Protein AF-A0AAW4XEY6-F1 (afdb_monomer_lite)

Foldseek 3Di:
DDPVVLCVVCVVVVHDSLCVQQPPPQADWDDLDVPDIDGSNVSSCVVLLVDPDPVQLCDPPRPSVLVVLVVVLVVLVVVLVVLVVVLVVLVVQLVVCVVVVPVVSNVVSVVVNVVSVVVSLVSLVVSQVSQVVCVVVVDDHDHDPDDD

pLDDT: mean 87.45, std 12.13, range [38.84, 97.94]

Secondary structure (DSSP, 8-state):
--HHHHHHHHHHTTS-HHHHHSTTTTT-EEEEETTEEEEHHHHHHHHTT--S-HHHHT-TTSTTHHHHHHHHHHHHHHHHHHHHHHHHHHHHHHHHHHHHT-HHHHHHHHHHHHHHHHHHHHHHHHHHHHHHHHHHTT----PPPPP-

Sequence (148 aa):
MDIAELLIIAEALEVTPVELLFPGLPDGEVEYLPGKTTSAWDALKRATGEISSPLQASDPDSPGFYLLVMRQLDELTHKAEELRGRLGQVNLRIDEARAAGDDSAIEAKQREKQRLSAELDQVDSYANTLRVSLASAGFTVRLLKARP

Radius of gyration: 23.26 Å; chains: 1; bounding box: 57×36×62 Å

Organism: Rhodococcus rhodochrous (NCBI:txid1829)

Structure (mmCIF, N/CA/C/O backbone):
data_AF-A0AAW4XEY6-F1
#
_entry.id   AF-A0AAW4XEY6-F1
#
loop_
_atom_site.group_PDB
_atom_site.id
_atom_site.type_symbol
_atom_site.label_atom_id
_atom_site.label_alt_id
_atom_site.label_comp_id
_atom_site.label_asym_id
_atom_site.label_entity_id
_atom_site.label_seq_id
_atom_site.pdbx_PDB_ins_code
_atom_site.Cartn_x
_atom_site.Cartn_y
_atom_site.Cartn_z
_atom_site.occupancy
_atom_site.B_iso_or_equiv
_atom_site.auth_seq_id
_atom_site.auth_comp_id
_atom_site.auth_asym_id
_atom_site.auth_atom_id
_atom_site.pdbx_PDB_model_num
ATOM 1 N N . MET A 1 1 ? 10.816 2.003 -28.271 1.00 79.44 1 MET A N 1
ATOM 2 C CA . MET A 1 1 ? 9.737 1.154 -27.756 1.00 79.44 1 MET A CA 1
ATOM 3 C C . MET A 1 1 ? 8.943 1.960 -26.760 1.00 79.44 1 MET A C 1
ATOM 5 O O . MET A 1 1 ? 9.545 2.540 -25.858 1.00 79.44 1 MET A O 1
ATOM 9 N N . ASP A 1 2 ? 7.638 2.053 -26.963 1.00 93.69 2 ASP A N 1
ATOM 10 C CA . ASP A 1 2 ? 6.726 2.616 -25.969 1.00 93.69 2 ASP A CA 1
ATOM 11 C C . ASP A 1 2 ? 6.035 1.499 -25.159 1.00 93.69 2 ASP A C 1
ATOM 13 O O . ASP A 1 2 ? 6.217 0.309 -25.425 1.00 93.69 2 ASP A O 1
ATOM 17 N N . ILE A 1 3 ? 5.284 1.878 -24.119 1.00 94.50 3 ILE A N 1
ATOM 18 C CA . ILE A 1 3 ? 4.605 0.908 -23.245 1.00 94.50 3 ILE A CA 1
ATOM 19 C C . ILE A 1 3 ? 3.501 0.162 -24.005 1.00 94.50 3 ILE A C 1
ATOM 21 O O . ILE A 1 3 ? 3.305 -1.025 -23.772 1.00 94.50 3 ILE A O 1
ATOM 25 N N . ALA A 1 4 ? 2.781 0.826 -24.911 1.00 96.56 4 ALA A N 1
ATOM 26 C CA . ALA A 1 4 ? 1.687 0.193 -25.642 1.00 96.56 4 ALA A CA 1
ATOM 27 C C . ALA A 1 4 ? 2.218 -0.883 -26.598 1.00 96.56 4 ALA A C 1
ATOM 29 O O . ALA A 1 4 ? 1.685 -1.987 -26.643 1.00 96.56 4 ALA A O 1
ATOM 30 N N . GLU A 1 5 ? 3.305 -0.585 -27.300 1.00 96.69 5 GLU A N 1
ATOM 31 C CA . GLU A 1 5 ? 4.028 -1.498 -28.175 1.00 96.69 5 GLU A CA 1
ATOM 32 C C . GLU A 1 5 ? 4.542 -2.718 -27.401 1.00 96.69 5 GLU A C 1
ATOM 34 O O . GLU A 1 5 ? 4.311 -3.844 -27.834 1.00 96.69 5 GLU A O 1
ATOM 39 N N . LEU A 1 6 ? 5.143 -2.519 -26.220 1.00 95.69 6 LEU A N 1
ATOM 40 C CA . LEU A 1 6 ? 5.566 -3.626 -25.353 1.00 95.69 6 LEU A CA 1
ATOM 41 C C . LEU A 1 6 ? 4.394 -4.553 -25.001 1.00 95.69 6 LEU A C 1
ATOM 43 O O . LEU A 1 6 ? 4.523 -5.771 -25.103 1.00 95.69 6 LEU A O 1
ATOM 47 N N . LEU A 1 7 ? 3.260 -3.982 -24.581 1.00 96.81 7 LEU A N 1
ATOM 48 C CA . LEU A 1 7 ? 2.081 -4.758 -24.192 1.00 96.81 7 LEU A CA 1
ATOM 49 C C . LEU A 1 7 ? 1.490 -5.528 -25.381 1.00 96.81 7 LEU A C 1
ATOM 51 O O . LEU A 1 7 ? 1.130 -6.691 -25.232 1.00 96.81 7 LEU A O 1
ATOM 55 N N . ILE A 1 8 ? 1.429 -4.904 -26.561 1.00 97.44 8 ILE A N 1
ATOM 56 C CA . ILE A 1 8 ? 0.934 -5.538 -27.792 1.00 97.44 8 ILE A CA 1
ATOM 57 C C . ILE A 1 8 ? 1.844 -6.693 -28.215 1.00 97.44 8 ILE A C 1
ATOM 59 O O . ILE A 1 8 ? 1.346 -7.752 -28.588 1.00 97.44 8 ILE A O 1
ATOM 63 N N . ILE A 1 9 ? 3.166 -6.508 -28.158 1.00 97.25 9 ILE A N 1
ATOM 64 C CA . ILE A 1 9 ? 4.122 -7.564 -28.509 1.00 97.25 9 ILE A CA 1
ATOM 65 C C . ILE A 1 9 ? 4.029 -8.720 -27.510 1.00 97.25 9 ILE A C 1
ATOM 67 O O . ILE A 1 9 ? 4.020 -9.871 -27.933 1.00 97.25 9 ILE A O 1
ATOM 71 N N . ALA A 1 10 ? 3.928 -8.433 -26.209 1.00 97.12 10 ALA A N 1
ATOM 72 C CA . ALA A 1 10 ? 3.781 -9.464 -25.184 1.00 97.12 10 ALA A CA 1
ATOM 73 C C . ALA A 1 10 ? 2.529 -10.322 -25.426 1.00 97.12 10 ALA A C 1
ATOM 75 O O . ALA A 1 10 ? 2.625 -11.547 -25.461 1.00 97.12 10 ALA A O 1
ATOM 76 N N . GLU A 1 11 ? 1.392 -9.675 -25.703 1.00 97.69 11 GLU A N 1
ATOM 77 C CA . GLU A 1 11 ? 0.137 -10.354 -26.041 1.00 97.69 11 GLU A CA 1
ATOM 78 C C . GLU A 1 11 ? 0.269 -11.193 -27.322 1.00 97.69 11 GLU A C 1
ATOM 80 O O . GLU A 1 11 ? -0.118 -12.357 -27.345 1.00 97.69 11 GLU A O 1
ATOM 85 N N . ALA A 1 12 ? 0.873 -10.637 -28.379 1.00 97.94 12 ALA A N 1
ATOM 86 C CA . ALA A 1 12 ? 1.082 -11.342 -29.646 1.00 97.94 12 ALA A CA 1
ATOM 87 C C . ALA A 1 12 ? 2.005 -12.567 -29.521 1.00 97.94 12 ALA A C 1
ATOM 89 O O . ALA A 1 12 ? 1.927 -13.479 -30.344 1.00 97.94 12 ALA A O 1
ATOM 90 N N . LEU A 1 13 ? 2.886 -12.576 -28.521 1.00 96.94 13 LEU A N 1
ATOM 91 C CA . LEU A 1 13 ? 3.791 -13.681 -28.214 1.00 96.94 13 LEU A CA 1
ATOM 92 C C . LEU A 1 13 ? 3.238 -14.633 -27.142 1.00 96.94 13 LEU A C 1
ATOM 94 O O . LEU A 1 13 ? 3.931 -15.584 -26.789 1.00 96.94 13 LEU A O 1
ATOM 98 N N . GLU A 1 14 ? 2.025 -14.396 -26.632 1.00 96.69 14 GLU A N 1
ATOM 99 C CA . GLU A 1 14 ? 1.407 -15.158 -25.536 1.00 96.69 14 GLU A CA 1
ATOM 100 C C . GLU A 1 14 ? 2.297 -15.240 -24.276 1.00 96.69 14 GLU A C 1
ATOM 102 O O . GLU A 1 14 ? 2.311 -16.240 -23.555 1.00 96.69 14 GLU A O 1
ATOM 107 N N . VAL A 1 15 ? 3.047 -14.171 -23.986 1.00 96.69 15 VAL A N 1
ATOM 108 C CA . VAL A 1 15 ? 3.896 -14.052 -22.790 1.00 96.69 15 VAL A CA 1
ATOM 109 C C . VAL A 1 15 ? 3.510 -12.838 -21.957 1.00 96.69 15 VAL A C 1
ATOM 111 O O . VAL A 1 15 ? 2.894 -11.886 -22.431 1.00 96.69 15 VAL A O 1
ATOM 114 N N . THR A 1 16 ? 3.907 -12.831 -20.685 1.00 95.25 16 THR A N 1
ATOM 115 C CA . THR A 1 16 ? 3.733 -11.629 -19.863 1.00 95.25 16 THR A CA 1
ATOM 116 C C . THR A 1 16 ? 4.713 -10.531 -20.303 1.00 95.25 16 THR A C 1
ATOM 118 O O . THR A 1 16 ? 5.836 -10.845 -20.706 1.00 95.25 16 THR A O 1
ATOM 121 N N . PRO A 1 17 ? 4.365 -9.237 -20.166 1.00 94.88 17 PRO A N 1
ATOM 122 C CA . PRO A 1 17 ? 5.300 -8.142 -20.448 1.00 94.88 17 PRO A CA 1
ATOM 123 C C . PRO A 1 17 ? 6.600 -8.238 -19.640 1.00 94.88 17 PRO A C 1
ATOM 125 O O . PRO A 1 17 ? 7.653 -7.806 -20.097 1.00 94.88 17 PRO A O 1
ATOM 128 N N . VAL A 1 18 ? 6.526 -8.822 -18.442 1.00 93.94 18 VAL A N 1
ATOM 129 C CA . VAL A 1 18 ? 7.676 -9.057 -17.566 1.00 93.94 18 VAL A CA 1
ATOM 130 C C . VAL A 1 18 ? 8.612 -10.116 -18.147 1.00 93.9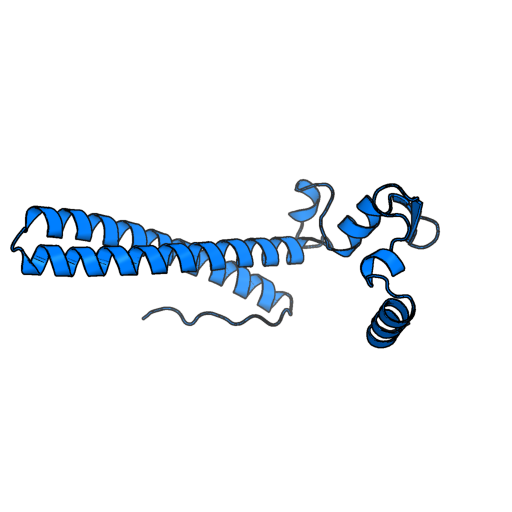4 18 VAL A C 1
ATOM 132 O O . VAL A 1 18 ? 9.809 -9.863 -18.224 1.00 93.94 18 VAL A O 1
ATOM 135 N N . GLU A 1 19 ? 8.084 -11.253 -18.606 1.00 93.69 19 GLU A N 1
ATOM 136 C CA . GLU A 1 19 ? 8.885 -12.302 -19.258 1.00 93.69 19 GLU A CA 1
ATOM 137 C C . GLU A 1 19 ? 9.519 -11.793 -20.562 1.00 93.69 19 GLU A C 1
ATOM 139 O O . GLU A 1 19 ? 10.651 -12.135 -20.884 1.00 93.69 19 GLU A O 1
ATOM 144 N N . LEU A 1 20 ? 8.817 -10.920 -21.293 1.00 93.25 20 LEU A N 1
ATOM 145 C CA . LEU A 1 20 ? 9.343 -10.308 -22.514 1.00 93.25 20 LEU A CA 1
ATOM 146 C C . LEU A 1 20 ? 10.527 -9.362 -22.242 1.00 93.25 20 LEU A C 1
ATOM 148 O O . LEU A 1 20 ? 11.457 -9.296 -23.042 1.00 93.25 20 LEU A O 1
ATOM 152 N N . LEU A 1 21 ? 10.494 -8.624 -21.128 1.00 92.75 21 LEU A N 1
ATOM 153 C CA . LEU A 1 21 ? 11.577 -7.723 -20.719 1.00 92.75 21 LEU A CA 1
ATOM 154 C C . LEU A 1 21 ? 12.746 -8.456 -20.049 1.00 92.75 21 LEU A C 1
ATOM 156 O O . LEU A 1 21 ? 13.895 -8.046 -20.209 1.00 92.75 21 LEU A O 1
ATOM 160 N N . PHE A 1 22 ? 12.461 -9.517 -19.297 1.00 94.56 22 PHE A N 1
ATOM 161 C CA . PHE A 1 22 ? 13.436 -10.280 -18.520 1.00 94.56 22 PHE A CA 1
ATOM 162 C C . PHE A 1 22 ? 13.308 -11.771 -18.860 1.00 94.56 22 PHE A C 1
ATOM 164 O O . PHE A 1 22 ? 12.743 -12.528 -18.076 1.00 94.56 22 PHE A O 1
ATOM 171 N N . PRO A 1 23 ? 13.791 -12.208 -20.033 1.00 93.38 23 PRO A N 1
ATOM 172 C CA . PRO A 1 23 ? 13.591 -13.578 -20.485 1.00 93.38 23 PRO A CA 1
ATOM 173 C C . PRO A 1 23 ? 14.327 -14.593 -19.608 1.00 93.38 23 PRO A C 1
ATOM 175 O O . PRO A 1 23 ? 15.461 -14.366 -19.180 1.00 93.38 23 PRO A O 1
ATOM 178 N N . GLY A 1 24 ? 13.703 -15.757 -19.408 1.00 92.56 24 GLY A N 1
ATOM 179 C CA . GLY A 1 24 ? 14.317 -16.873 -18.692 1.00 92.56 24 GLY A CA 1
ATOM 180 C C . GLY A 1 24 ? 14.222 -16.744 -17.175 1.00 92.56 24 GLY A C 1
ATOM 181 O O . GLY A 1 24 ? 15.092 -17.250 -16.467 1.00 92.56 24 GLY A O 1
ATOM 182 N N . LEU A 1 25 ? 13.190 -16.072 -16.661 1.00 92.12 25 LEU A N 1
ATOM 183 C CA . LEU A 1 25 ? 12.959 -15.993 -15.222 1.00 92.12 25 LEU A CA 1
ATOM 184 C C . LEU A 1 25 ? 12.871 -17.395 -14.578 1.00 92.12 25 LEU A C 1
ATOM 186 O O . LEU A 1 25 ? 12.301 -18.317 -15.165 1.00 92.12 25 LEU A O 1
ATOM 190 N N . PRO A 1 26 ? 13.367 -17.561 -13.336 1.00 90.75 26 PRO A N 1
ATOM 191 C CA . PRO A 1 26 ? 14.106 -16.566 -12.553 1.00 90.75 26 PRO A CA 1
ATOM 192 C C . PRO A 1 26 ? 15.620 -16.535 -12.853 1.00 90.75 26 PRO A C 1
ATOM 194 O O . PRO A 1 26 ? 16.275 -15.544 -12.531 1.00 90.75 26 PRO A O 1
ATOM 197 N N . ASP A 1 27 ? 16.171 -17.593 -13.452 1.00 94.44 27 ASP A N 1
ATOM 198 C CA . ASP A 1 27 ? 17.613 -17.893 -13.421 1.00 94.44 27 ASP A CA 1
ATOM 199 C C . ASP A 1 27 ? 18.405 -17.434 -14.659 1.00 94.44 27 ASP A C 1
ATOM 201 O O . ASP A 1 27 ? 19.632 -17.518 -14.673 1.00 94.44 27 ASP A O 1
ATOM 205 N N . GLY A 1 28 ? 17.731 -16.986 -15.718 1.00 93.88 28 GLY A N 1
ATOM 206 C CA . GLY A 1 28 ? 18.358 -16.506 -16.949 1.00 93.88 28 GLY A CA 1
ATOM 207 C C . GLY A 1 28 ? 19.231 -15.274 -16.712 1.00 93.88 28 GLY A C 1
ATOM 208 O O . GLY A 1 28 ? 18.982 -14.500 -15.797 1.00 93.88 28 GLY A O 1
ATOM 209 N N . GLU A 1 29 ? 20.251 -15.064 -17.540 1.00 96.06 29 GLU A N 1
ATOM 210 C CA . GLU A 1 29 ? 21.085 -13.857 -17.483 1.00 96.06 29 GLU A CA 1
ATOM 211 C C . GLU A 1 29 ? 20.579 -12.822 -18.488 1.00 96.06 29 GLU A C 1
ATOM 213 O O . GLU A 1 29 ? 20.353 -13.137 -19.659 1.00 96.06 29 GLU A O 1
ATOM 218 N N . VAL A 1 30 ? 20.433 -11.575 -18.040 1.00 95.56 30 VAL A N 1
ATOM 219 C CA . VAL A 1 30 ? 19.921 -10.470 -18.857 1.00 95.56 30 VAL A CA 1
ATOM 220 C C . VAL A 1 30 ? 20.805 -9.235 -18.728 1.00 95.56 30 VAL A C 1
ATOM 222 O O . VAL A 1 30 ? 21.351 -8.933 -17.665 1.00 95.56 30 VAL A O 1
ATOM 225 N N . GLU A 1 31 ? 20.932 -8.484 -19.818 1.00 93.44 31 GLU A N 1
ATOM 226 C CA . GLU A 1 31 ? 21.542 -7.156 -19.811 1.00 93.44 31 GLU A CA 1
ATOM 227 C C . GLU A 1 31 ? 20.476 -6.114 -19.441 1.00 93.44 31 GLU A C 1
ATOM 229 O O . GLU A 1 31 ? 19.592 -5.809 -20.236 1.00 93.44 31 GLU A O 1
ATOM 234 N N . TYR A 1 32 ? 20.535 -5.572 -18.221 1.00 86.50 32 TYR A N 1
ATOM 235 C CA . TYR A 1 32 ? 19.520 -4.630 -17.716 1.00 86.50 32 TYR A CA 1
ATOM 236 C C . TYR A 1 32 ? 19.878 -3.156 -17.975 1.00 86.50 32 TYR A C 1
ATOM 238 O O . TYR A 1 32 ? 19.025 -2.275 -17.889 1.00 86.50 32 TYR A O 1
ATOM 246 N N . LEU A 1 33 ? 21.149 -2.877 -18.274 1.00 86.56 33 LEU A N 1
ATOM 247 C CA . LEU A 1 33 ? 21.680 -1.593 -18.735 1.00 86.56 33 LEU A CA 1
ATOM 248 C C . LEU A 1 33 ? 22.861 -1.869 -19.675 1.00 86.56 33 LEU A C 1
ATOM 250 O O . LEU A 1 33 ? 23.510 -2.899 -19.500 1.00 86.56 33 LEU A O 1
ATOM 254 N N . PRO A 1 34 ? 23.219 -0.944 -20.584 1.00 90.25 34 PRO A N 1
ATOM 255 C CA . PRO A 1 34 ? 24.355 -1.135 -21.484 1.00 90.25 34 PRO A CA 1
ATOM 256 C C . PRO A 1 34 ? 25.640 -1.536 -20.742 1.00 90.25 34 PRO A C 1
ATOM 258 O O . PRO A 1 34 ? 26.128 -0.806 -19.873 1.00 90.25 34 PRO A O 1
ATOM 261 N N . GLY A 1 35 ? 26.172 -2.709 -21.079 1.00 92.62 35 GLY A N 1
ATOM 262 C CA . GLY A 1 35 ? 27.358 -3.321 -20.486 1.00 92.62 35 GLY A CA 1
ATOM 263 C C . GLY A 1 35 ? 27.164 -3.910 -19.084 1.00 92.62 35 GLY A C 1
ATOM 264 O O . GLY A 1 35 ? 28.159 -4.234 -18.436 1.00 92.62 35 GLY A O 1
ATOM 265 N N . LYS A 1 36 ? 25.928 -4.026 -18.579 1.00 88.12 36 LYS A N 1
ATOM 266 C CA . LYS A 1 36 ? 25.633 -4.541 -17.232 1.00 88.12 36 LYS A CA 1
ATOM 267 C C . LYS A 1 36 ? 24.668 -5.724 -17.287 1.00 88.12 36 LYS A C 1
ATOM 269 O O . LYS A 1 36 ? 23.477 -5.550 -17.543 1.00 88.12 36 LYS A O 1
ATOM 274 N N . THR A 1 37 ? 25.179 -6.905 -16.953 1.00 93.88 37 THR A N 1
ATOM 275 C CA . THR A 1 37 ? 24.407 -8.150 -16.856 1.00 93.88 37 THR A CA 1
ATOM 276 C C . THR A 1 37 ? 24.124 -8.538 -15.407 1.00 93.88 37 THR A C 1
ATOM 278 O O . THR A 1 37 ? 24.869 -8.171 -14.493 1.00 93.88 37 THR A O 1
ATOM 281 N N . THR A 1 38 ? 23.011 -9.230 -15.183 1.00 92.69 38 THR A N 1
ATOM 282 C CA . THR A 1 38 ? 22.617 -9.822 -13.898 1.00 92.69 38 THR A CA 1
ATOM 283 C C . THR A 1 38 ? 21.553 -10.900 -14.143 1.00 92.69 38 THR A C 1
ATOM 285 O O . THR A 1 38 ? 21.082 -11.043 -15.274 1.00 92.69 38 THR A O 1
ATOM 288 N N . SER A 1 39 ? 21.137 -11.623 -13.101 1.00 94.62 39 SER A N 1
ATOM 289 C CA . SER A 1 39 ? 20.035 -12.579 -13.221 1.00 94.62 39 SER A CA 1
ATOM 290 C C . SER A 1 39 ? 18.733 -11.861 -13.604 1.00 94.62 39 SER A C 1
ATOM 292 O O . SER A 1 39 ? 18.487 -10.725 -13.188 1.00 94.62 39 SER A O 1
ATOM 294 N N . ALA A 1 40 ? 17.862 -12.519 -14.364 1.00 94.19 40 ALA A N 1
ATOM 295 C CA . ALA A 1 40 ? 16.551 -12.011 -14.752 1.00 94.19 40 ALA A CA 1
ATOM 296 C C . ALA A 1 40 ? 15.738 -11.618 -13.510 1.00 94.19 40 ALA A C 1
ATOM 298 O O . ALA A 1 40 ? 15.069 -10.584 -13.498 1.00 94.19 40 ALA A O 1
ATOM 299 N N . TRP A 1 41 ? 15.878 -12.385 -12.426 1.00 92.69 41 TRP A N 1
ATOM 300 C CA . TRP A 1 41 ? 15.269 -12.084 -11.137 1.00 92.69 41 TRP A CA 1
ATOM 301 C C . TRP A 1 41 ? 15.785 -10.790 -10.494 1.00 92.69 41 TRP A C 1
ATOM 303 O O . TRP A 1 41 ? 14.991 -9.974 -10.023 1.00 92.69 41 TRP A O 1
ATOM 313 N N . ASP A 1 42 ? 17.098 -10.559 -10.483 1.00 89.50 42 ASP A N 1
ATOM 314 C CA . ASP A 1 42 ? 17.666 -9.329 -9.921 1.00 89.50 42 ASP A CA 1
ATOM 315 C C . ASP A 1 42 ? 17.383 -8.106 -10.801 1.00 89.50 42 ASP A C 1
ATOM 317 O O . ASP A 1 42 ? 17.188 -7.002 -10.284 1.00 89.50 42 ASP A O 1
ATOM 321 N N . ALA A 1 43 ? 17.321 -8.285 -12.121 1.00 90.12 43 ALA A N 1
ATOM 322 C CA . ALA A 1 43 ? 16.907 -7.243 -13.053 1.00 90.12 43 ALA A CA 1
ATOM 323 C C . ALA A 1 43 ? 15.438 -6.851 -12.836 1.00 90.12 43 ALA A C 1
ATOM 325 O O . ALA A 1 43 ? 15.141 -5.659 -12.722 1.00 90.12 43 ALA A O 1
ATOM 326 N N . LEU A 1 44 ? 14.546 -7.838 -12.685 1.00 90.38 44 LEU A N 1
ATOM 327 C CA . LEU A 1 44 ? 13.137 -7.620 -12.365 1.00 90.38 44 LEU A CA 1
ATOM 328 C C . LEU A 1 44 ? 12.980 -6.855 -11.051 1.00 90.38 44 LEU A C 1
ATOM 330 O O . LEU A 1 44 ? 12.307 -5.828 -11.030 1.00 90.38 44 LEU A O 1
ATOM 334 N N . LYS A 1 45 ? 13.664 -7.285 -9.985 1.00 85.44 45 LYS A N 1
ATOM 335 C CA . LYS A 1 45 ? 13.654 -6.579 -8.696 1.00 85.44 45 LYS A CA 1
ATOM 336 C C . LYS A 1 45 ? 14.083 -5.121 -8.824 1.00 85.44 45 LYS A C 1
ATOM 338 O O . LYS A 1 45 ? 13.449 -4.225 -8.279 1.00 85.44 45 LYS A O 1
ATOM 343 N N . ARG A 1 46 ? 15.146 -4.846 -9.583 1.00 80.25 46 ARG A N 1
ATOM 344 C CA . ARG A 1 46 ? 15.580 -3.464 -9.843 1.00 80.25 46 ARG A CA 1
ATOM 345 C C . ARG A 1 46 ? 14.513 -2.670 -10.593 1.00 80.25 46 ARG A C 1
ATOM 347 O O . ARG A 1 46 ? 14.284 -1.515 -10.245 1.00 80.25 46 ARG A O 1
ATOM 354 N N . ALA A 1 47 ? 13.868 -3.274 -11.590 1.00 84.44 47 ALA A N 1
ATOM 355 C CA . ALA A 1 47 ? 12.828 -2.632 -12.389 1.00 84.44 47 ALA A CA 1
ATOM 356 C C . ALA A 1 47 ? 11.544 -2.351 -11.593 1.00 84.44 47 ALA A C 1
ATOM 358 O O . ALA A 1 47 ? 10.921 -1.312 -11.798 1.00 84.44 47 ALA A O 1
ATOM 359 N N . THR A 1 48 ? 11.178 -3.225 -10.652 1.00 81.69 48 THR A N 1
ATOM 360 C CA . THR A 1 48 ? 10.051 -3.021 -9.724 1.00 81.69 48 THR A CA 1
ATOM 361 C C . THR A 1 48 ? 10.414 -2.144 -8.523 1.00 81.69 48 THR A C 1
ATOM 363 O O . THR A 1 48 ? 9.553 -1.834 -7.701 1.00 81.69 48 THR A O 1
ATOM 366 N N . GLY A 1 49 ? 11.678 -1.722 -8.412 1.00 72.88 49 GLY A N 1
ATOM 367 C CA . GLY A 1 49 ? 12.204 -0.963 -7.277 1.00 72.88 49 GLY A CA 1
ATOM 368 C C . GLY A 1 49 ? 12.326 -1.763 -5.982 1.00 72.88 49 GLY A C 1
ATOM 369 O O . GLY A 1 49 ? 12.514 -1.179 -4.915 1.00 72.88 49 GLY A O 1
ATOM 370 N N . GLU A 1 50 ? 12.262 -3.091 -6.056 1.00 74.06 50 GLU A N 1
ATOM 371 C CA . GLU A 1 50 ? 12.665 -3.995 -4.987 1.00 74.06 50 GLU A CA 1
ATOM 372 C C . GLU A 1 50 ? 14.190 -3.923 -4.825 1.00 74.06 50 GLU A C 1
ATOM 374 O O . GLU A 1 50 ? 14.971 -4.641 -5.451 1.00 74.06 50 GLU A O 1
ATOM 379 N N . ILE A 1 51 ? 14.647 -2.986 -3.997 1.00 65.38 51 ILE A N 1
ATOM 380 C CA . ILE A 1 51 ? 16.077 -2.771 -3.778 1.00 65.38 51 ILE A CA 1
ATOM 381 C C . ILE A 1 51 ? 16.656 -3.962 -3.012 1.00 65.38 51 ILE A C 1
ATOM 383 O O . ILE A 1 51 ? 16.154 -4.346 -1.958 1.00 65.38 51 ILE A O 1
ATOM 387 N N . SER A 1 52 ? 17.780 -4.498 -3.490 1.00 55.03 52 SER A N 1
ATOM 388 C CA . SER A 1 52 ? 18.505 -5.606 -2.851 1.00 55.03 52 SER A CA 1
ATOM 389 C C . SER A 1 52 ? 19.065 -5.267 -1.456 1.00 55.03 52 SER A C 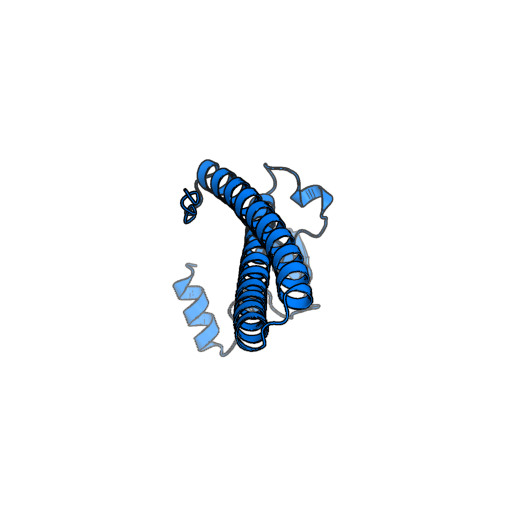1
ATOM 391 O O . SER A 1 52 ? 19.605 -6.145 -0.789 1.00 55.03 52 SER A O 1
ATOM 393 N N . SER A 1 53 ? 18.961 -4.011 -0.998 1.00 57.72 53 SER A N 1
ATOM 394 C CA . SER A 1 53 ? 19.401 -3.578 0.330 1.00 57.72 53 SER A CA 1
ATOM 395 C C . SER A 1 53 ? 18.452 -2.531 0.937 1.00 57.72 53 SER A C 1
ATOM 397 O O . SER A 1 53 ? 18.361 -1.420 0.407 1.00 57.72 53 SER A O 1
ATOM 399 N N . PRO A 1 54 ? 17.817 -2.820 2.093 1.00 52.38 54 PRO A N 1
ATOM 400 C CA . PRO A 1 54 ? 17.021 -1.850 2.853 1.00 52.38 54 PRO A CA 1
ATOM 401 C C . PRO A 1 54 ? 17.798 -0.581 3.235 1.00 52.38 54 PRO A C 1
ATOM 403 O O . PRO A 1 54 ? 17.210 0.479 3.408 1.00 52.38 54 PRO A O 1
ATOM 406 N N . LEU A 1 55 ? 19.130 -0.668 3.338 1.00 52.53 55 LEU A N 1
ATOM 407 C CA . LEU A 1 55 ? 19.992 0.463 3.693 1.00 52.53 55 LEU A CA 1
ATOM 408 C C . LEU A 1 55 ? 20.122 1.490 2.556 1.00 52.53 55 LEU A C 1
ATOM 410 O O . LEU A 1 55 ? 20.309 2.667 2.834 1.00 52.53 55 LEU A O 1
ATOM 414 N N . GLN A 1 56 ? 19.995 1.064 1.294 1.00 52.72 56 GLN A N 1
ATOM 415 C CA . GLN A 1 56 ? 20.003 1.957 0.123 1.00 52.72 56 GLN A CA 1
ATOM 416 C C . GLN A 1 56 ? 18.612 2.520 -0.199 1.00 52.72 56 GLN A C 1
ATOM 418 O O . GLN A 1 56 ? 18.505 3.492 -0.940 1.00 52.72 56 GLN A O 1
ATOM 423 N N . ALA A 1 57 ? 17.548 1.922 0.341 1.00 55.69 57 ALA A N 1
ATOM 424 C CA . ALA A 1 57 ? 16.168 2.361 0.133 1.00 55.69 57 ALA A CA 1
ATOM 425 C C . ALA A 1 57 ? 15.750 3.530 1.032 1.00 55.69 57 ALA A C 1
ATOM 427 O O . ALA A 1 57 ? 14.732 4.158 0.767 1.00 55.69 57 ALA A O 1
ATOM 428 N N . SER A 1 58 ? 16.526 3.813 2.080 1.00 61.00 58 SER A N 1
ATOM 429 C CA . SER A 1 58 ? 16.249 4.876 3.055 1.00 61.00 58 SER A CA 1
ATOM 430 C C . SER A 1 58 ? 16.830 6.240 2.667 1.00 61.00 58 SER A C 1
ATOM 432 O O . SER A 1 58 ? 16.549 7.224 3.347 1.00 61.00 58 SER A O 1
ATOM 434 N N . ASP A 1 59 ? 17.654 6.303 1.619 1.00 69.19 59 ASP A N 1
ATOM 435 C CA . ASP A 1 59 ? 18.212 7.551 1.092 1.00 69.19 59 ASP A CA 1
ATOM 436 C C . ASP A 1 59 ? 17.168 8.251 0.198 1.00 69.19 59 ASP A C 1
ATOM 438 O O . ASP A 1 59 ? 16.773 7.651 -0.802 1.00 69.19 59 ASP A O 1
ATOM 442 N N . PRO A 1 60 ? 16.716 9.483 0.514 1.00 69.81 60 PRO A N 1
ATOM 443 C CA . PRO A 1 60 ? 15.741 10.225 -0.293 1.00 69.81 60 PRO A CA 1
ATOM 444 C C . PRO A 1 60 ? 16.128 10.419 -1.765 1.00 69.81 60 PRO A C 1
ATOM 446 O O . PRO A 1 60 ? 15.241 10.579 -2.605 1.00 69.81 60 PRO A O 1
ATOM 449 N N . ASP A 1 61 ? 17.425 10.378 -2.080 1.00 72.94 61 ASP A N 1
ATOM 450 C CA . ASP A 1 61 ? 17.946 10.532 -3.441 1.00 72.94 61 ASP A CA 1
ATOM 451 C C . ASP A 1 61 ? 18.070 9.186 -4.189 1.00 72.94 61 ASP A C 1
ATOM 453 O O . ASP A 1 61 ? 18.440 9.134 -5.366 1.00 72.94 61 ASP A O 1
ATOM 457 N N . SER A 1 62 ? 17.742 8.071 -3.528 1.00 70.94 62 SER A N 1
ATOM 458 C CA . SER A 1 62 ? 17.792 6.732 -4.113 1.00 70.94 62 SER A CA 1
ATOM 459 C C . SER A 1 62 ? 16.612 6.470 -5.057 1.00 70.94 62 SER A C 1
ATOM 461 O O . SER A 1 62 ? 15.461 6.730 -4.692 1.00 70.94 62 SER A O 1
ATOM 463 N N . PRO A 1 63 ? 16.839 5.843 -6.231 1.00 64.12 63 PRO A N 1
ATOM 464 C CA . PRO A 1 63 ? 15.778 5.515 -7.188 1.00 64.12 63 PRO A CA 1
ATOM 465 C C . PRO A 1 63 ? 14.601 4.707 -6.616 1.00 64.12 63 PRO A C 1
ATOM 467 O O . PRO A 1 63 ? 13.495 4.798 -7.139 1.00 64.12 63 PRO A O 1
ATOM 470 N N . GLY A 1 64 ? 14.810 3.920 -5.553 1.00 73.38 64 GLY A N 1
ATOM 471 C CA . GLY A 1 64 ? 13.754 3.100 -4.942 1.00 73.38 64 GLY A CA 1
ATOM 472 C C . GLY A 1 64 ? 13.116 3.690 -3.679 1.00 73.38 64 GLY A C 1
ATOM 473 O O . GLY A 1 64 ? 12.203 3.073 -3.130 1.00 73.38 64 GLY A O 1
ATOM 474 N N . PHE A 1 65 ? 13.546 4.870 -3.219 1.00 79.88 65 PHE A N 1
ATOM 475 C CA . PHE A 1 65 ? 13.018 5.490 -1.998 1.00 79.88 65 PHE A CA 1
ATOM 476 C C . PHE A 1 65 ? 11.507 5.720 -2.072 1.00 79.88 65 PHE A C 1
ATOM 478 O O . PHE A 1 65 ? 10.754 5.295 -1.197 1.00 79.88 65 PHE A O 1
ATOM 485 N N . TYR A 1 66 ? 11.028 6.334 -3.153 1.00 81.38 66 TYR A N 1
ATOM 486 C CA . TYR A 1 66 ? 9.604 6.641 -3.282 1.00 81.38 66 TYR A CA 1
ATOM 487 C C . TYR A 1 66 ? 8.734 5.392 -3.442 1.00 81.38 66 TYR A C 1
ATOM 489 O O . TYR A 1 66 ? 7.608 5.382 -2.952 1.00 81.38 66 TYR A O 1
ATOM 497 N N . LEU A 1 67 ? 9.256 4.320 -4.046 1.00 82.19 67 LEU A N 1
ATOM 498 C CA . LEU A 1 67 ? 8.552 3.037 -4.121 1.00 82.19 67 LEU A CA 1
ATOM 499 C C . LEU A 1 67 ? 8.433 2.381 -2.740 1.00 82.19 67 LEU A C 1
ATOM 501 O O . LEU A 1 67 ? 7.366 1.865 -2.405 1.00 82.19 67 LEU A O 1
ATOM 505 N N . LEU A 1 68 ? 9.466 2.486 -1.897 1.00 81.88 68 LEU A N 1
ATOM 506 C CA . LEU A 1 68 ? 9.383 2.075 -0.495 1.00 81.88 68 LEU A CA 1
ATOM 507 C C . LEU A 1 68 ? 8.306 2.873 0.255 1.00 81.88 68 LEU A C 1
ATOM 509 O O . LEU A 1 68 ? 7.474 2.284 0.945 1.00 81.88 68 LEU A O 1
ATOM 513 N N . VAL A 1 69 ? 8.281 4.198 0.086 1.00 86.31 69 VAL A N 1
ATOM 514 C CA . VAL A 1 69 ? 7.272 5.068 0.714 1.00 86.31 69 VAL A CA 1
ATOM 515 C C . VAL A 1 69 ? 5.858 4.718 0.238 1.00 86.31 69 VAL A C 1
ATOM 517 O O . VAL A 1 69 ? 4.933 4.667 1.048 1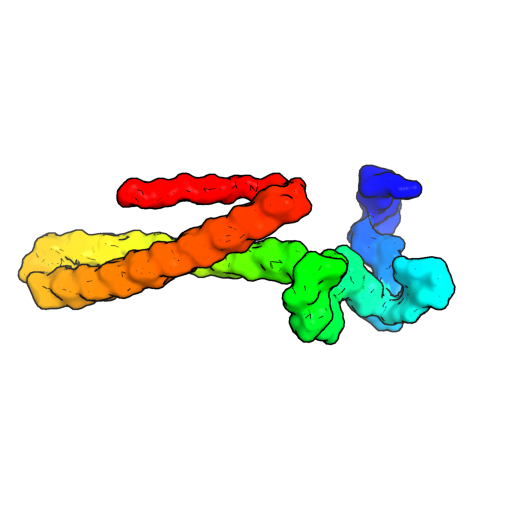.00 86.31 69 VAL A O 1
ATOM 520 N N . MET A 1 70 ? 5.669 4.442 -1.056 1.00 87.06 70 MET A N 1
ATOM 521 C CA . MET A 1 70 ? 4.378 4.018 -1.611 1.00 87.06 70 MET A CA 1
ATOM 522 C C . MET A 1 70 ? 3.925 2.666 -1.055 1.00 87.06 70 MET A C 1
ATOM 524 O O . MET A 1 70 ? 2.764 2.530 -0.678 1.00 87.06 70 MET A O 1
ATOM 528 N N . ARG A 1 71 ? 4.831 1.690 -0.942 1.00 86.31 71 ARG A N 1
ATOM 529 C CA . ARG A 1 71 ? 4.535 0.393 -0.320 1.00 86.31 71 ARG A CA 1
ATOM 530 C C . ARG A 1 71 ? 4.141 0.551 1.145 1.00 86.31 71 ARG A C 1
ATOM 532 O O . ARG A 1 71 ? 3.144 -0.008 1.584 1.00 86.31 71 ARG A O 1
ATOM 539 N N . GLN A 1 72 ? 4.889 1.355 1.893 1.00 89.94 72 GLN A N 1
ATOM 540 C CA . GLN A 1 72 ? 4.566 1.634 3.286 1.00 89.94 72 GLN A CA 1
ATOM 541 C C . GLN A 1 72 ? 3.197 2.319 3.419 1.00 89.94 72 GLN A C 1
ATOM 543 O O . GLN A 1 72 ? 2.429 2.027 4.333 1.00 89.94 72 GLN A O 1
ATOM 548 N N . LEU A 1 73 ? 2.861 3.219 2.492 1.00 90.50 73 LEU A N 1
ATOM 549 C CA . LEU A 1 73 ? 1.550 3.855 2.438 1.00 90.50 73 LEU A CA 1
ATOM 550 C C . LEU A 1 73 ? 0.418 2.852 2.154 1.00 90.50 73 LEU A C 1
ATOM 552 O O . LEU A 1 73 ? -0.665 2.991 2.731 1.00 90.50 73 LEU A O 1
ATOM 556 N N . ASP A 1 74 ? 0.652 1.866 1.292 1.00 90.88 74 ASP A N 1
ATOM 557 C CA . ASP A 1 74 ? -0.290 0.781 1.004 1.00 90.88 74 ASP A CA 1
ATOM 558 C C . ASP A 1 74 ? -0.537 -0.088 2.248 1.00 90.88 74 ASP A C 1
ATOM 560 O O . ASP A 1 74 ? -1.679 -0.252 2.682 1.00 90.88 74 ASP A O 1
ATOM 564 N N . GLU A 1 75 ? 0.535 -0.502 2.930 1.00 91.69 75 GLU A N 1
ATOM 565 C CA . GLU A 1 75 ? 0.471 -1.256 4.189 1.00 91.69 75 GLU A CA 1
ATOM 566 C C . GLU A 1 75 ? -0.322 -0.502 5.274 1.00 91.69 75 GLU A C 1
ATOM 568 O O . GLU A 1 75 ? -1.179 -1.076 5.952 1.00 91.69 75 GLU A O 1
ATOM 573 N N . LEU A 1 76 ? -0.093 0.808 5.418 1.00 93.12 76 LEU A N 1
ATOM 574 C CA . LEU A 1 76 ? -0.855 1.647 6.349 1.00 93.12 76 LEU A CA 1
ATOM 575 C C . LEU A 1 76 ? -2.323 1.789 5.938 1.00 93.12 76 LEU A C 1
ATOM 577 O O . LEU A 1 76 ? -3.196 1.841 6.804 1.00 93.12 76 LEU A O 1
ATOM 581 N N . THR A 1 77 ? -2.608 1.851 4.638 1.00 91.00 77 THR A N 1
ATOM 582 C CA . THR A 1 77 ? -3.979 1.950 4.124 1.00 91.00 77 THR A CA 1
ATOM 583 C C . THR A 1 77 ? -4.754 0.670 4.432 1.00 91.00 77 THR A C 1
ATOM 585 O O . THR A 1 77 ? -5.843 0.748 5.006 1.00 91.00 77 THR A O 1
ATOM 588 N N . HIS A 1 78 ? -4.154 -0.494 4.182 1.00 93.94 78 HIS A N 1
ATOM 589 C CA . HIS A 1 78 ? -4.716 -1.787 4.568 1.00 93.94 78 HIS A CA 1
ATOM 590 C C . HIS A 1 78 ? -4.915 -1.910 6.083 1.00 93.94 78 HIS A C 1
ATOM 592 O O . HIS A 1 78 ? -5.990 -2.308 6.539 1.00 93.94 78 HIS A O 1
ATOM 598 N N . LYS A 1 79 ? -3.931 -1.492 6.888 1.00 94.31 79 LYS A N 1
ATOM 599 C CA . LYS A 1 79 ? -4.064 -1.489 8.352 1.00 94.31 79 LYS A CA 1
ATOM 600 C C . LYS A 1 79 ? -5.208 -0.584 8.829 1.00 94.31 79 LYS A C 1
ATOM 602 O O . LYS A 1 79 ? -5.944 -0.944 9.749 1.00 94.31 79 LYS A O 1
ATOM 607 N N . ALA A 1 80 ? -5.387 0.584 8.214 1.00 94.00 80 ALA A N 1
ATOM 608 C CA . ALA A 1 80 ? -6.479 1.494 8.550 1.00 94.00 80 ALA A CA 1
ATOM 609 C C . ALA A 1 80 ? -7.853 0.878 8.239 1.00 94.00 80 ALA A C 1
ATOM 611 O O . ALA A 1 80 ? -8.790 1.023 9.027 1.00 94.00 80 ALA A O 1
ATOM 612 N N . GLU A 1 81 ? -7.987 0.176 7.114 1.00 94.62 81 GLU A N 1
ATOM 613 C CA . GLU A 1 81 ? -9.210 -0.552 6.760 1.00 94.62 81 GLU A CA 1
ATOM 614 C C . GLU A 1 81 ? -9.524 -1.667 7.759 1.00 94.62 81 GLU A C 1
ATOM 616 O O . GLU A 1 81 ? -10.661 -1.761 8.230 1.00 94.62 81 GLU A O 1
ATOM 621 N N . GLU A 1 82 ? -8.517 -2.444 8.166 1.00 96.31 82 GLU A N 1
ATOM 622 C CA . GLU A 1 82 ? -8.672 -3.480 9.189 1.00 96.31 82 GLU A CA 1
ATOM 623 C C . GLU A 1 82 ? -9.172 -2.887 10.518 1.00 96.31 82 GLU A C 1
ATOM 625 O O . GLU A 1 82 ? -10.164 -3.352 11.091 1.00 96.31 82 GLU A O 1
ATOM 630 N N . LEU A 1 83 ? -8.534 -1.813 10.997 1.00 95.38 83 LEU A N 1
ATOM 631 C CA . LEU A 1 83 ? -8.920 -1.136 12.237 1.00 95.38 83 LEU A CA 1
ATOM 632 C C . LEU A 1 83 ? -10.340 -0.561 12.164 1.00 95.38 83 LEU A C 1
ATOM 634 O O . LEU A 1 83 ? -11.099 -0.672 13.131 1.00 95.38 83 LEU A O 1
ATOM 638 N N . ARG A 1 84 ? -10.741 0.004 11.018 1.00 95.25 84 ARG A N 1
ATOM 639 C CA . ARG A 1 84 ? -12.117 0.479 10.790 1.00 95.25 84 ARG A CA 1
ATOM 640 C C . ARG A 1 84 ? -13.122 -0.668 10.831 1.00 95.25 84 ARG A C 1
ATOM 642 O O . ARG A 1 84 ? -14.165 -0.525 11.470 1.00 95.25 84 ARG A O 1
ATOM 649 N N . GLY A 1 85 ? -12.801 -1.805 10.214 1.00 96.44 85 GLY A N 1
ATOM 650 C CA . GLY A 1 85 ? -13.623 -3.013 10.280 1.00 96.44 85 GLY A CA 1
ATOM 651 C C . GLY A 1 85 ? -13.819 -3.489 11.721 1.00 96.44 85 GLY A C 1
ATOM 652 O O . GLY A 1 85 ? -14.948 -3.720 12.160 1.00 96.44 85 GLY A O 1
ATOM 653 N N . ARG A 1 86 ? -12.733 -3.541 12.500 1.00 96.44 86 ARG A N 1
ATOM 654 C CA . ARG A 1 86 ? -12.766 -3.914 13.925 1.00 96.44 86 ARG A CA 1
ATOM 655 C C . ARG A 1 86 ? -13.568 -2.926 14.772 1.00 96.44 86 ARG A C 1
ATOM 657 O O . ARG A 1 86 ? -14.364 -3.353 15.604 1.00 96.44 86 ARG A O 1
ATOM 664 N N . LEU A 1 87 ? -13.427 -1.619 14.542 1.00 96.50 87 LEU A N 1
ATOM 665 C CA . LEU A 1 87 ? -14.254 -0.596 15.196 1.00 96.50 87 LEU A CA 1
ATOM 666 C C . LEU A 1 87 ? -15.745 -0.786 14.892 1.00 96.50 87 LEU A C 1
ATOM 668 O O . LEU A 1 87 ? -16.570 -0.653 15.796 1.00 96.50 87 LEU A O 1
ATOM 672 N N . GLY A 1 88 ? -16.088 -1.133 13.648 1.00 95.19 88 GLY A N 1
ATOM 673 C CA . GLY A 1 88 ? -17.451 -1.494 13.259 1.00 95.19 88 GLY A CA 1
ATOM 674 C C . GLY A 1 88 ? -17.999 -2.656 14.090 1.00 95.19 88 GLY A C 1
ATOM 675 O O . GLY A 1 88 ? -19.076 -2.542 14.670 1.00 95.19 88 GLY A O 1
ATOM 676 N N . GLN A 1 89 ? -17.222 -3.732 14.239 1.00 95.75 89 GLN A N 1
ATOM 677 C CA . GLN A 1 89 ? -17.604 -4.889 15.058 1.00 95.75 89 GLN A CA 1
ATOM 678 C C . GLN A 1 89 ? -17.756 -4.548 16.546 1.00 95.75 89 GLN A C 1
ATOM 680 O O . GLN A 1 89 ? -18.682 -5.026 17.200 1.00 95.75 89 GLN A O 1
ATOM 685 N N . VAL A 1 90 ? -16.866 -3.719 17.102 1.00 95.62 90 VAL A N 1
ATOM 686 C CA . VAL A 1 90 ? -16.959 -3.299 18.508 1.00 95.62 90 VAL A CA 1
ATOM 687 C C . VAL A 1 90 ? -18.204 -2.445 18.746 1.00 95.62 90 VAL A C 1
ATOM 689 O O . VAL A 1 90 ? -18.860 -2.629 19.765 1.00 95.62 90 VAL A O 1
ATOM 692 N N . ASN A 1 91 ? -18.570 -1.559 17.814 1.00 94.94 91 ASN A N 1
ATOM 693 C CA . ASN A 1 91 ? -19.802 -0.775 17.928 1.00 94.94 91 ASN A CA 1
ATOM 694 C C . ASN A 1 91 ? -21.048 -1.668 17.961 1.00 94.94 91 ASN A C 1
ATOM 696 O O . ASN A 1 91 ? -21.871 -1.496 18.852 1.00 94.94 91 ASN A O 1
ATOM 700 N N . LEU A 1 92 ? -21.138 -2.665 17.073 1.00 94.75 92 LEU A N 1
ATOM 701 C CA . LEU A 1 92 ? -22.254 -3.619 17.080 1.00 94.75 92 LEU A CA 1
ATOM 702 C C . LEU A 1 92 ? -22.372 -4.338 18.429 1.00 94.75 92 LEU A C 1
ATOM 704 O O . LEU A 1 92 ? -23.453 -4.420 19.001 1.00 94.75 92 LEU A O 1
ATOM 708 N N . ARG A 1 93 ? -21.243 -4.778 18.992 1.00 92.94 93 ARG A N 1
ATOM 709 C CA . ARG A 1 93 ? -21.211 -5.427 20.311 1.00 92.94 93 ARG A CA 1
ATOM 710 C C . ARG A 1 93 ? -21.596 -4.495 21.460 1.00 92.94 93 ARG A C 1
ATOM 712 O O . ARG A 1 93 ? -22.156 -4.956 22.449 1.00 92.94 93 ARG A O 1
ATOM 719 N N . ILE A 1 94 ? -21.284 -3.200 21.361 1.00 93.62 94 ILE A N 1
ATOM 720 C CA . ILE A 1 94 ? -21.750 -2.197 22.331 1.00 93.62 94 ILE A CA 1
ATOM 721 C C . ILE A 1 94 ? -23.273 -2.076 22.259 1.00 93.62 94 ILE A C 1
ATOM 723 O O . ILE A 1 94 ? -23.920 -2.024 23.303 1.00 93.62 94 ILE A O 1
ATOM 727 N N . ASP A 1 95 ? -23.843 -2.054 21.055 1.00 93.62 95 ASP A N 1
ATOM 728 C CA . ASP A 1 95 ? -25.291 -1.964 20.862 1.00 93.62 95 ASP A CA 1
ATOM 729 C C . ASP A 1 95 ? -26.009 -3.224 21.384 1.00 93.62 95 ASP A C 1
ATOM 731 O O . ASP A 1 95 ? -27.026 -3.111 22.069 1.00 93.62 95 ASP A O 1
ATOM 735 N N . GLU A 1 96 ? -25.439 -4.413 21.159 1.00 93.12 96 GLU A N 1
ATOM 736 C CA . GLU A 1 96 ? -25.917 -5.686 21.726 1.00 93.12 96 GLU A CA 1
ATOM 737 C C . GLU A 1 96 ? -25.881 -5.683 23.264 1.00 93.12 96 GLU A C 1
ATOM 739 O O . GLU A 1 96 ? -26.880 -6.004 23.910 1.00 93.12 96 GLU A O 1
ATOM 744 N N . ALA A 1 97 ? -24.758 -5.275 23.866 1.00 91.62 97 ALA A N 1
ATOM 745 C CA . ALA A 1 97 ? -24.616 -5.194 25.321 1.00 91.62 97 ALA A CA 1
ATOM 746 C C . ALA A 1 97 ? -25.579 -4.167 25.938 1.00 91.62 97 ALA A C 1
ATOM 748 O O . ALA A 1 97 ? -26.158 -4.407 26.998 1.00 91.62 97 ALA A O 1
ATOM 749 N N . ARG A 1 98 ? -25.815 -3.049 25.237 1.00 92.00 98 ARG A N 1
ATOM 750 C CA . ARG A 1 98 ? -26.806 -2.040 25.624 1.00 92.00 98 ARG A CA 1
ATOM 751 C C . ARG A 1 98 ? -28.228 -2.589 25.582 1.00 92.00 98 ARG A C 1
ATOM 753 O O . ARG A 1 98 ? -28.997 -2.305 26.493 1.00 92.00 98 ARG A O 1
ATOM 760 N N . ALA A 1 99 ? -28.574 -3.382 24.570 1.00 93.12 99 ALA A N 1
ATOM 761 C CA . ALA A 1 99 ? -29.876 -4.043 24.500 1.00 93.12 99 ALA A CA 1
ATOM 762 C C . ALA A 1 99 ? -30.068 -5.082 25.621 1.00 93.12 99 ALA A C 1
ATOM 764 O O . ALA A 1 99 ? -31.183 -5.260 26.105 1.00 93.12 99 ALA A O 1
ATOM 765 N N . ALA A 1 100 ? -28.986 -5.736 26.055 1.00 92.44 100 ALA A N 1
ATOM 766 C CA . ALA A 1 100 ? -28.990 -6.691 27.162 1.00 92.44 100 ALA A CA 1
ATOM 767 C C . ALA A 1 100 ? -28.947 -6.042 28.563 1.00 92.44 100 ALA A C 1
ATOM 769 O O . ALA A 1 100 ? -29.193 -6.733 29.550 1.00 92.44 100 ALA A O 1
ATOM 770 N N . GLY A 1 101 ? -28.646 -4.740 28.663 1.00 93.00 101 GLY A N 1
ATOM 771 C CA . GLY A 1 101 ? -28.481 -4.037 29.941 1.00 93.00 101 GLY A CA 1
ATOM 772 C C . GLY A 1 101 ? -27.216 -4.430 30.715 1.00 93.00 101 GLY A C 1
ATOM 773 O O . GLY A 1 101 ? -27.197 -4.330 31.939 1.00 93.00 101 GLY A O 1
ATOM 774 N N . ASP A 1 102 ? -26.175 -4.912 30.027 1.00 93.19 102 ASP A N 1
ATOM 775 C CA . ASP A 1 102 ? -24.902 -5.308 30.642 1.00 93.19 102 ASP A CA 1
ATOM 776 C C . ASP A 1 102 ? -23.900 -4.142 30.633 1.00 93.19 102 ASP A C 1
ATOM 778 O O . ASP A 1 102 ? -23.061 -4.006 29.736 1.00 93.19 102 ASP A O 1
ATOM 782 N N . ASP A 1 103 ? -23.986 -3.292 31.657 1.00 91.25 103 ASP A N 1
ATOM 783 C CA . ASP A 1 103 ? -23.132 -2.108 31.803 1.00 91.25 103 ASP A CA 1
ATOM 784 C C . ASP A 1 103 ? -21.632 -2.453 31.881 1.00 91.25 103 ASP A C 1
ATOM 786 O O . ASP A 1 103 ? -20.792 -1.710 31.366 1.00 91.25 103 ASP A O 1
ATOM 790 N N . SER A 1 104 ? -21.272 -3.615 32.442 1.00 90.56 104 SER A N 1
ATOM 791 C CA . SER A 1 104 ? -19.872 -4.049 32.527 1.00 90.56 104 SER A CA 1
ATOM 792 C C . SER A 1 104 ? -19.300 -4.376 31.146 1.00 90.56 104 SER A C 1
ATOM 794 O O . SER A 1 104 ? -18.181 -3.964 30.807 1.00 90.56 104 SER A O 1
ATOM 796 N N . ALA A 1 105 ? -20.082 -5.070 30.313 1.00 89.44 105 ALA A N 1
ATOM 797 C CA . ALA A 1 105 ? -19.711 -5.344 28.932 1.00 89.44 105 ALA A CA 1
ATOM 798 C C . ALA A 1 105 ? -19.617 -4.056 28.099 1.00 89.44 105 ALA A C 1
ATOM 800 O O . ALA A 1 105 ? -18.676 -3.912 27.310 1.00 89.44 105 ALA A O 1
ATOM 801 N N . ILE A 1 106 ? -20.526 -3.096 28.308 1.00 91.56 106 ILE A N 1
ATOM 802 C CA . ILE A 1 106 ? -20.498 -1.788 27.634 1.00 91.56 106 ILE A CA 1
ATOM 803 C C . ILE A 1 106 ? -19.189 -1.051 27.943 1.00 91.56 106 ILE A C 1
ATOM 805 O O . ILE A 1 106 ? -18.468 -0.678 27.013 1.00 91.56 106 ILE A O 1
ATOM 809 N N . GLU A 1 107 ? -18.821 -0.906 29.220 1.00 93.12 107 GLU A N 1
ATOM 810 C CA . GLU A 1 107 ? -17.585 -0.222 29.626 1.00 93.12 107 GLU A CA 1
ATOM 811 C C . GLU A 1 107 ? -16.325 -0.911 29.082 1.00 93.12 107 GLU A C 1
ATOM 813 O O . GLU A 1 107 ? -15.377 -0.257 28.626 1.00 93.12 107 GLU A O 1
ATOM 818 N N . ALA A 1 108 ? -16.289 -2.247 29.104 1.00 92.25 108 ALA A N 1
ATOM 819 C CA . ALA A 1 108 ? -15.180 -3.014 28.546 1.00 92.25 108 ALA A CA 1
ATOM 820 C C . ALA A 1 108 ? -15.022 -2.764 27.036 1.00 92.25 108 ALA A C 1
ATOM 822 O O . ALA A 1 108 ? -13.911 -2.501 26.563 1.00 92.25 108 ALA A O 1
ATOM 823 N N . LYS A 1 109 ? -16.127 -2.778 26.281 1.00 93.19 109 LYS A N 1
ATOM 824 C CA . LYS A 1 109 ? -16.114 -2.527 24.834 1.00 93.19 109 LYS A CA 1
ATOM 825 C C . LYS A 1 109 ? -15.863 -1.070 24.476 1.00 93.19 109 LYS A C 1
ATOM 827 O O . LYS A 1 109 ? -15.200 -0.805 23.475 1.00 93.19 109 LYS A O 1
ATOM 832 N N . GLN A 1 110 ? -16.274 -0.119 25.309 1.00 93.38 110 GLN A N 1
ATOM 833 C CA . GLN A 1 110 ? -15.914 1.288 25.130 1.00 93.38 110 GLN A CA 1
ATOM 834 C C . GLN A 1 110 ? -14.415 1.534 25.296 1.00 93.38 110 GLN A C 1
ATOM 836 O O . GLN A 1 110 ? -13.841 2.272 24.495 1.00 93.38 110 GLN A O 1
ATOM 841 N N . ARG A 1 111 ? -13.755 0.875 26.257 1.00 94.50 111 ARG A N 1
ATOM 842 C CA . ARG A 1 111 ? -12.289 0.934 26.385 1.00 94.50 111 ARG A CA 1
ATOM 843 C C . ARG A 1 111 ? -11.584 0.329 25.171 1.00 94.50 111 ARG A C 1
ATOM 845 O O . ARG A 1 111 ? -10.636 0.918 24.654 1.00 94.50 111 ARG A O 1
ATOM 852 N N . GLU A 1 112 ? -12.072 -0.810 24.677 1.00 94.00 112 GLU A N 1
ATOM 853 C CA . GLU A 1 112 ? -11.560 -1.438 23.451 1.00 94.00 112 GLU A CA 1
ATOM 854 C C . GLU A 1 112 ? -11.711 -0.504 22.237 1.00 94.00 112 GLU A C 1
ATOM 856 O O . GLU A 1 112 ? -10.744 -0.266 21.511 1.00 94.00 112 GLU A O 1
ATOM 861 N N . LYS A 1 113 ? -12.891 0.106 22.068 1.00 95.25 113 LYS A N 1
ATOM 862 C CA . LYS A 1 113 ? -13.167 1.100 21.022 1.00 95.25 113 LYS A CA 1
ATOM 863 C C . LYS A 1 113 ? -12.222 2.296 21.102 1.00 95.25 113 LYS A C 1
ATOM 865 O O . LYS A 1 113 ? -11.684 2.703 20.077 1.00 95.25 113 LYS A O 1
ATOM 870 N N . GLN A 1 114 ? -12.022 2.863 22.293 1.00 95.00 114 GLN A N 1
ATOM 871 C CA . GLN A 1 114 ? -11.127 4.008 22.486 1.00 95.00 114 GLN A CA 1
ATOM 872 C C . GLN A 1 114 ? -9.692 3.671 22.070 1.00 95.00 114 GLN A C 1
ATOM 874 O O . GLN A 1 114 ? -9.070 4.447 21.347 1.00 95.00 114 GLN A O 1
ATOM 879 N N . ARG A 1 115 ? -9.192 2.487 22.446 1.00 96.00 115 ARG A N 1
ATOM 880 C CA . ARG A 1 115 ? -7.862 2.017 22.037 1.00 96.00 115 ARG A CA 1
ATOM 881 C C . ARG A 1 115 ? -7.740 1.876 20.517 1.00 96.00 115 ARG A C 1
ATOM 883 O O . ARG A 1 115 ? -6.775 2.370 19.946 1.00 96.00 115 ARG A O 1
ATOM 890 N N . LEU A 1 116 ? -8.704 1.217 19.871 1.00 95.38 116 LEU A N 1
ATOM 891 C CA . LEU A 1 116 ? -8.686 1.018 18.416 1.00 95.38 116 LEU A CA 1
ATOM 892 C C . LEU A 1 116 ? -8.818 2.337 17.648 1.00 95.38 116 LEU A C 1
ATOM 894 O O . LEU A 1 116 ? -8.186 2.500 16.610 1.00 95.38 116 LEU A O 1
ATOM 898 N N . SER A 1 117 ? -9.609 3.284 18.162 1.00 94.50 117 SER A N 1
ATOM 899 C CA . SER A 1 117 ? -9.730 4.619 17.570 1.00 94.50 117 SER A CA 1
ATOM 900 C C . SER A 1 117 ? -8.405 5.370 17.634 1.00 94.50 117 SER A C 1
ATOM 902 O O . SER A 1 117 ? -7.970 5.896 16.620 1.00 94.50 117 SER A O 1
ATOM 904 N N . ALA A 1 118 ? -7.733 5.358 18.789 1.00 95.50 118 ALA A N 1
ATOM 905 C CA . ALA A 1 118 ? -6.437 6.010 18.940 1.00 95.50 118 ALA A CA 1
ATOM 906 C C . ALA A 1 118 ? -5.371 5.406 18.008 1.00 95.50 118 ALA A C 1
ATOM 908 O O . ALA A 1 118 ? -4.571 6.138 17.431 1.00 95.50 118 ALA A O 1
ATOM 909 N N . GLU A 1 119 ? -5.371 4.080 17.827 1.00 95.81 119 GLU A N 1
ATOM 910 C CA . GLU A 1 119 ? -4.470 3.422 16.874 1.00 95.81 119 GLU A CA 1
ATOM 911 C C . GLU A 1 119 ? -4.794 3.806 15.422 1.00 95.81 119 GLU A C 1
ATOM 913 O O . GLU A 1 119 ? -3.883 4.082 14.643 1.00 95.81 119 GLU A O 1
ATOM 918 N N . LEU A 1 120 ? -6.080 3.876 15.060 1.00 95.19 120 LEU A N 1
ATOM 919 C CA . LEU A 1 120 ? -6.499 4.316 13.729 1.00 95.19 120 LEU A CA 1
ATOM 920 C C . LEU A 1 120 ? -6.056 5.756 13.450 1.00 95.19 120 LEU A C 1
ATOM 922 O O . LEU A 1 120 ? -5.530 6.024 12.373 1.00 95.19 120 LEU A O 1
ATOM 926 N N . ASP A 1 121 ? -6.210 6.658 14.418 1.00 93.81 121 ASP A N 1
ATOM 927 C CA . ASP A 1 121 ? -5.802 8.057 14.272 1.00 93.81 121 ASP A CA 1
ATOM 928 C C . ASP A 1 121 ? -4.276 8.183 14.093 1.00 93.81 121 ASP A C 1
ATOM 930 O O . ASP A 1 121 ? -3.807 8.981 13.279 1.00 93.81 121 ASP A O 1
ATOM 934 N N . GLN A 1 122 ? -3.484 7.355 14.787 1.00 93.56 122 GLN A N 1
ATOM 935 C CA . GLN A 1 122 ? -2.031 7.282 14.582 1.00 93.56 122 GLN A CA 1
ATOM 936 C C . GLN A 1 122 ? -1.671 6.801 13.171 1.00 93.56 122 GLN A C 1
ATOM 938 O O . GLN A 1 122 ? -0.817 7.405 12.517 1.00 93.56 122 GLN A O 1
ATOM 943 N N . VAL A 1 123 ? -2.325 5.738 12.692 1.00 94.06 123 VAL A N 1
ATOM 944 C CA . VAL A 1 123 ? -2.104 5.190 11.344 1.00 94.06 123 VAL A CA 1
ATOM 945 C C . VAL A 1 123 ? -2.482 6.211 10.273 1.00 94.06 123 VAL A C 1
ATOM 947 O O . VAL A 1 123 ? -1.689 6.462 9.366 1.00 94.06 123 VAL A O 1
ATOM 950 N N . ASP A 1 124 ? -3.654 6.839 10.391 1.00 92.75 124 ASP A N 1
ATOM 951 C CA . ASP A 1 124 ? -4.132 7.842 9.436 1.00 92.75 124 ASP A CA 1
ATOM 952 C C . ASP A 1 124 ? -3.220 9.082 9.421 1.00 92.75 124 ASP A C 1
ATOM 954 O O . ASP A 1 124 ? -2.894 9.593 8.345 1.00 92.75 124 ASP A O 1
ATOM 958 N N . SER A 1 125 ? -2.745 9.532 10.590 1.00 92.19 125 SER A N 1
ATOM 959 C CA . SER A 1 125 ? -1.789 10.641 10.707 1.00 92.19 125 SER A CA 1
ATOM 960 C C . SER A 1 125 ? -0.470 10.328 10.001 1.00 92.19 125 SER A C 1
ATOM 962 O O . SER A 1 125 ? -0.014 11.100 9.154 1.00 92.19 125 SER A O 1
ATOM 964 N N . TYR A 1 126 ? 0.107 9.155 10.273 1.00 93.00 126 TYR A N 1
ATOM 965 C CA . TYR A 1 126 ? 1.372 8.756 9.667 1.00 93.00 126 TYR A CA 1
ATOM 966 C C . TYR A 1 126 ? 1.249 8.559 8.152 1.00 93.00 126 TYR A C 1
ATOM 968 O O . TYR A 1 126 ? 2.073 9.065 7.387 1.00 93.00 126 TYR A O 1
ATOM 976 N N . ALA A 1 127 ? 0.166 7.922 7.699 1.00 92.06 127 ALA A N 1
ATOM 977 C CA . ALA A 1 127 ? -0.137 7.799 6.281 1.00 92.06 127 ALA A CA 1
ATOM 978 C C . ALA A 1 127 ? -0.254 9.181 5.620 1.00 92.06 127 ALA A C 1
ATOM 980 O O . ALA A 1 127 ? 0.247 9.381 4.517 1.00 92.06 127 ALA A O 1
ATOM 981 N N . ASN A 1 128 ? -0.873 10.163 6.282 1.00 91.06 128 ASN A N 1
ATOM 982 C CA . ASN A 1 128 ? -0.954 11.524 5.760 1.00 91.06 128 ASN A CA 1
ATOM 983 C C . ASN A 1 128 ? 0.426 12.195 5.643 1.00 91.06 128 ASN A C 1
ATOM 985 O O . ASN A 1 128 ? 0.688 12.848 4.634 1.00 91.06 128 ASN A O 1
ATOM 989 N N . THR A 1 129 ? 1.335 11.988 6.601 1.00 91.75 129 THR A N 1
ATOM 990 C CA . THR A 1 129 ? 2.725 12.467 6.500 1.00 91.75 129 THR A CA 1
ATOM 991 C C . THR A 1 129 ? 3.429 11.902 5.266 1.00 91.75 129 THR A C 1
ATOM 993 O O . THR A 1 129 ? 4.041 12.663 4.515 1.00 91.75 129 THR A O 1
ATOM 996 N N . LEU A 1 130 ? 3.293 10.597 5.002 1.00 91.06 130 LEU A N 1
ATOM 997 C CA . LEU A 1 130 ? 3.876 9.975 3.807 1.00 91.06 130 LEU A CA 1
ATOM 998 C C . LEU A 1 130 ? 3.268 10.542 2.517 1.00 91.06 130 LEU A C 1
ATOM 1000 O O . LEU A 1 130 ? 3.994 10.853 1.575 1.00 91.06 130 LEU A O 1
ATOM 1004 N N . ARG A 1 131 ? 1.945 10.753 2.482 1.00 90.81 131 ARG A N 1
ATOM 1005 C CA . ARG A 1 131 ? 1.274 11.370 1.325 1.00 90.81 131 ARG A CA 1
ATOM 1006 C C . ARG A 1 131 ? 1.765 12.793 1.057 1.00 90.81 131 ARG A C 1
ATOM 1008 O O . ARG A 1 131 ? 1.945 13.151 -0.103 1.00 90.81 131 ARG A O 1
ATOM 1015 N N . VAL A 1 132 ? 1.996 13.594 2.100 1.00 90.31 132 VAL A N 1
ATOM 1016 C CA . VAL A 1 132 ? 2.555 14.951 1.971 1.00 90.31 132 VAL A CA 1
ATOM 1017 C C . VAL A 1 132 ? 3.987 14.905 1.436 1.00 90.31 132 VAL A C 1
ATOM 1019 O O . VAL A 1 132 ? 4.316 15.679 0.541 1.00 90.31 132 VAL A O 1
ATOM 1022 N N . SER A 1 133 ? 4.816 13.975 1.921 1.00 87.88 133 SER A N 1
ATOM 1023 C CA . SER A 1 133 ? 6.177 13.779 1.406 1.00 87.88 133 SER A CA 1
ATOM 1024 C C . SER A 1 133 ? 6.172 13.417 -0.085 1.00 87.88 133 SER A C 1
ATOM 1026 O O . SER A 1 133 ? 6.832 14.087 -0.879 1.00 87.88 133 SER A O 1
ATOM 1028 N N . LEU A 1 134 ? 5.343 12.453 -0.494 1.00 89.00 134 LEU A N 1
ATOM 1029 C CA . LEU A 1 134 ? 5.172 12.085 -1.903 1.00 89.00 134 LEU A CA 1
ATOM 1030 C C . LEU A 1 134 ? 4.675 13.264 -2.755 1.00 89.00 134 LEU A C 1
ATOM 1032 O O . LEU A 1 134 ? 5.206 13.512 -3.835 1.00 89.00 134 LEU A O 1
ATOM 1036 N N . ALA A 1 135 ? 3.697 14.029 -2.263 1.00 88.44 135 ALA A N 1
ATOM 1037 C CA . ALA A 1 135 ? 3.198 15.209 -2.966 1.00 88.44 135 ALA A CA 1
ATOM 1038 C C . ALA A 1 135 ? 4.287 16.279 -3.1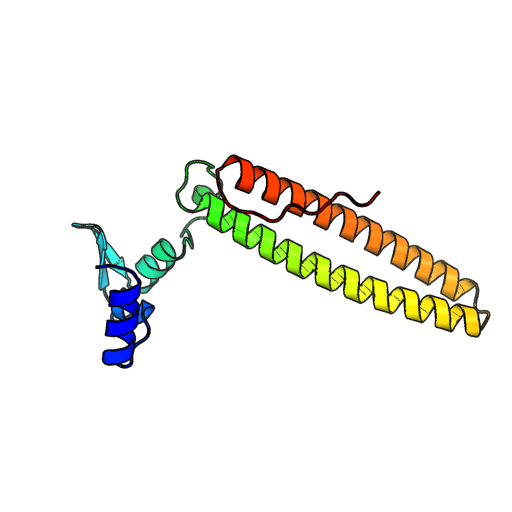46 1.00 88.44 135 ALA A C 1
ATOM 1040 O O . ALA A 1 135 ? 4.398 16.868 -4.219 1.00 88.44 135 ALA A O 1
ATOM 1041 N N . SER A 1 136 ? 5.126 16.500 -2.126 1.00 86.62 136 SER A N 1
ATOM 1042 C CA . SER A 1 136 ? 6.250 17.443 -2.210 1.00 86.62 136 SER A CA 1
ATOM 1043 C C . SER A 1 136 ? 7.322 17.014 -3.218 1.00 86.62 136 SER A C 1
ATOM 1045 O O . SER A 1 136 ? 7.974 17.868 -3.811 1.00 86.62 136 SER A O 1
ATOM 1047 N N . ALA A 1 137 ? 7.442 15.709 -3.470 1.00 85.94 137 ALA A N 1
ATOM 1048 C CA . ALA A 1 137 ? 8.305 15.133 -4.497 1.00 85.94 137 ALA A CA 1
ATOM 1049 C C . ALA A 1 137 ? 7.668 15.103 -5.903 1.00 85.94 137 ALA A C 1
ATOM 1051 O O . ALA A 1 137 ? 8.268 14.584 -6.841 1.00 85.94 137 ALA A O 1
ATOM 1052 N N . GLY A 1 138 ? 6.460 15.655 -6.071 1.00 86.50 138 GLY A N 1
ATOM 1053 C CA . GLY A 1 138 ? 5.778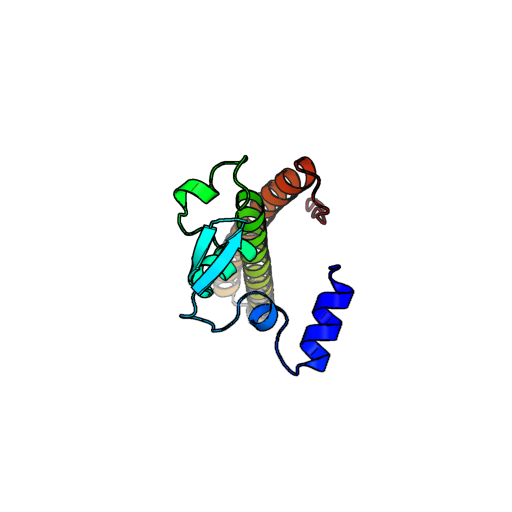 15.759 -7.364 1.00 86.50 138 GLY A CA 1
ATOM 1054 C C . GLY A 1 138 ? 4.871 14.578 -7.722 1.00 86.50 138 GLY A C 1
ATOM 1055 O O . GLY A 1 138 ? 4.311 14.557 -8.818 1.00 86.50 138 GLY A O 1
ATOM 1056 N N . PHE A 1 139 ? 4.672 13.610 -6.821 1.00 87.38 139 PHE A N 1
ATOM 1057 C CA . PHE A 1 139 ? 3.728 12.516 -7.055 1.00 87.38 139 PHE A CA 1
ATOM 1058 C C . PHE A 1 139 ? 2.278 12.969 -6.857 1.00 87.38 139 PHE A C 1
ATOM 1060 O O . PHE A 1 139 ? 1.950 13.740 -5.954 1.00 87.38 139 PHE A O 1
ATOM 1067 N N . THR A 1 140 ? 1.370 12.433 -7.675 1.00 86.50 140 THR A N 1
ATOM 1068 C CA . THR A 1 140 ? -0.069 12.675 -7.512 1.00 86.50 140 THR A CA 1
ATOM 1069 C C . THR A 1 140 ? -0.626 11.756 -6.432 1.00 86.50 140 THR A C 1
ATOM 1071 O O . THR A 1 140 ? -0.724 10.548 -6.631 1.00 86.50 140 THR A O 1
ATOM 1074 N N . VAL A 1 141 ? -1.020 12.324 -5.291 1.00 84.31 141 VAL A N 1
ATOM 1075 C CA . VAL A 1 141 ? -1.537 11.558 -4.150 1.00 84.31 141 VAL A CA 1
ATOM 1076 C C . VAL A 1 141 ? -2.820 12.185 -3.614 1.00 84.31 141 VAL A C 1
ATOM 1078 O O . VAL A 1 141 ? -2.927 13.403 -3.470 1.00 84.31 141 VAL A O 1
ATOM 1081 N N . ARG A 1 142 ? -3.818 11.355 -3.289 1.00 80.00 142 ARG A N 1
ATOM 1082 C CA . ARG A 1 142 ? -5.060 11.820 -2.660 1.00 80.00 142 ARG A CA 1
ATOM 1083 C C . ARG A 1 142 ? -4.818 12.077 -1.173 1.00 80.00 142 ARG A C 1
ATOM 1085 O O . ARG A 1 142 ? -4.745 11.131 -0.394 1.00 80.00 142 ARG A O 1
ATOM 1092 N N . LEU A 1 143 ? -4.730 13.346 -0.781 1.00 71.94 143 LEU A N 1
ATOM 1093 C CA . LEU A 1 143 ? -4.653 13.736 0.627 1.00 71.94 143 LEU A CA 1
ATOM 1094 C C . LEU A 1 143 ? -5.972 13.413 1.342 1.00 71.94 143 LEU A C 1
ATOM 1096 O O . LEU A 1 143 ? -7.058 13.718 0.839 1.00 71.94 143 LEU A O 1
ATOM 1100 N N . LEU A 1 144 ? -5.877 12.791 2.517 1.00 64.75 144 LEU A N 1
ATOM 1101 C CA . LEU A 1 144 ? -7.033 12.594 3.383 1.00 64.75 144 LEU A CA 1
ATOM 1102 C C . LEU A 1 144 ? -7.346 13.935 4.053 1.00 64.75 144 LEU A C 1
ATOM 1104 O O . LEU A 1 144 ? -6.453 14.592 4.585 1.00 64.75 144 LEU A O 1
ATOM 1108 N N . LYS A 1 145 ? -8.613 14.364 4.029 1.00 56.91 145 LYS A N 1
ATOM 1109 C CA . LYS A 1 145 ? -9.027 15.505 4.854 1.00 56.91 145 LYS A CA 1
ATOM 1110 C C . LYS A 1 145 ? -8.857 15.113 6.319 1.00 56.91 145 LYS A C 1
ATOM 1112 O O . LYS A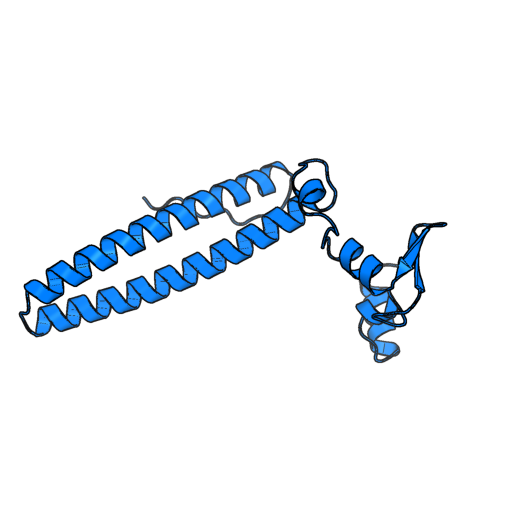 1 145 ? -9.291 14.028 6.704 1.00 56.91 145 LYS A O 1
ATOM 1117 N N . ALA A 1 146 ? -8.256 15.994 7.117 1.00 49.78 146 ALA A N 1
ATOM 1118 C CA . ALA A 1 146 ? -8.247 15.838 8.566 1.00 49.78 146 ALA A CA 1
ATOM 1119 C C . ALA A 1 146 ? -9.692 15.646 9.057 1.00 49.78 146 ALA A C 1
ATOM 1121 O O . ALA A 1 146 ? -10.594 16.370 8.618 1.00 49.78 146 ALA A O 1
ATOM 1122 N N . ARG A 1 147 ? -9.919 14.646 9.918 1.00 49.97 147 ARG A N 1
ATOM 1123 C CA . ARG A 1 147 ? -11.180 14.559 10.662 1.00 49.97 147 ARG A CA 1
ATOM 1124 C C . ARG A 1 147 ? -11.302 15.822 11.534 1.00 49.97 147 ARG A C 1
ATOM 1126 O O . ARG A 1 147 ? -10.287 16.216 12.107 1.00 49.97 147 ARG A O 1
ATOM 1133 N N . PRO A 1 148 ? -12.480 16.469 11.570 1.00 38.84 148 PRO A N 1
ATOM 1134 C CA . PRO A 1 148 ? -12.735 17.601 12.456 1.00 38.84 148 PRO A CA 1
ATOM 1135 C C . PRO A 1 148 ? -12.688 17.195 13.931 1.00 38.84 148 PRO A C 1
ATOM 1137 O O . PRO A 1 148 ? -12.970 16.008 14.225 1.00 38.84 148 PRO A O 1
#